Protein AF-A0A644Z9V7-F1 (afdb_monomer_lite)

Organism: NCBI:txid1076179

InterPro domains:
  IPR002549 Transmembrane protein TqsA-like [PF01594] (2-97)
  IPR002549 T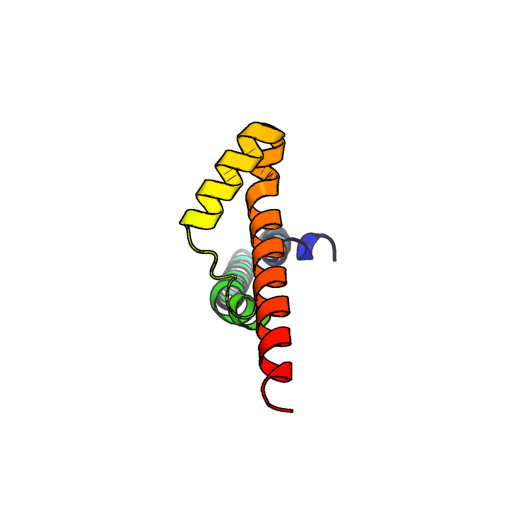ransmembrane protein TqsA-like [PTHR21716] (2-102)

Foldseek 3Di:
DVQVVPVLRVLVVVLVVVLVVLVVVPPVSSVVSNVVSVVVSVCCVPPVCCVVVPDPLPDDVVQLVVLLVVLCVPPNPVRNVCSVVVSSVVVVVVVVVVVVVVVVVPD

Structure (mmCIF, N/CA/C/O backbone):
data_AF-A0A644Z9V7-F1
#
_entry.id   AF-A0A644Z9V7-F1
#
loop_
_atom_site.group_PDB
_atom_site.id
_atom_site.type_symbol
_atom_site.label_atom_id
_atom_site.label_alt_id
_atom_site.label_comp_id
_atom_site.label_asym_id
_atom_site.label_entity_id
_atom_site.label_seq_id
_atom_site.pdbx_PDB_ins_code
_atom_site.Cartn_x
_atom_site.Cartn_y
_atom_site.Cartn_z
_atom_site.occupancy
_atom_site.B_iso_or_equiv
_atom_site.auth_seq_id
_atom_site.auth_comp_id
_atom_site.auth_asym_id
_atom_site.auth_atom_id
_atom_site.pdbx_PDB_model_num
ATOM 1 N N . MET A 1 1 ? -1.297 -13.389 5.110 1.00 49.22 1 MET A N 1
ATOM 2 C CA . MET A 1 1 ? -0.782 -13.932 3.839 1.00 49.22 1 MET A CA 1
ATOM 3 C C . MET A 1 1 ? -1.414 -13.312 2.595 1.00 49.22 1 MET A C 1
ATOM 5 O O . MET A 1 1 ? -0.677 -12.680 1.859 1.00 49.22 1 MET A O 1
ATOM 9 N N . ILE A 1 2 ? -2.730 -13.387 2.333 1.00 42.28 2 ILE A N 1
ATOM 10 C CA . ILE A 1 2 ? -3.289 -12.809 1.079 1.00 42.28 2 ILE A CA 1
ATOM 11 C C . ILE A 1 2 ? -3.389 -11.263 1.118 1.00 42.28 2 ILE A C 1
ATOM 13 O O . ILE A 1 2 ? -3.177 -10.601 0.108 1.00 42.28 2 ILE A O 1
ATOM 17 N N . ALA A 1 3 ? -3.621 -10.664 2.294 1.00 46.19 3 ALA A N 1
ATOM 18 C CA . ALA A 1 3 ? -3.696 -9.202 2.461 1.00 46.19 3 ALA A CA 1
ATOM 19 C C . ALA A 1 3 ? -2.328 -8.485 2.514 1.00 46.19 3 ALA A C 1
ATOM 21 O O . ALA A 1 3 ? -2.282 -7.260 2.517 1.00 46.19 3 ALA A O 1
ATOM 22 N N . GLU A 1 4 ? -1.216 -9.226 2.544 1.00 48.66 4 GLU A N 1
ATOM 23 C CA . GLU A 1 4 ? 0.146 -8.661 2.571 1.00 48.66 4 GLU A CA 1
ATOM 24 C C . GLU A 1 4 ? 0.676 -8.322 1.172 1.00 48.66 4 GLU A C 1
ATOM 26 O O . GLU A 1 4 ? 1.693 -7.648 1.042 1.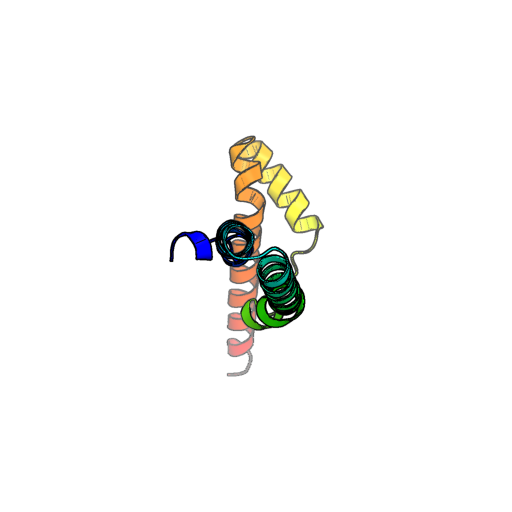00 48.66 4 GLU A O 1
ATOM 31 N N . VAL A 1 5 ? -0.031 -8.742 0.115 1.00 49.94 5 VAL A N 1
ATOM 32 C CA . VAL A 1 5 ? 0.325 -8.435 -1.281 1.00 49.94 5 VAL A CA 1
ATOM 33 C C . VAL A 1 5 ? 0.191 -6.933 -1.576 1.00 49.94 5 VAL A C 1
ATOM 35 O O . VAL A 1 5 ? 0.855 -6.412 -2.469 1.00 49.94 5 VAL A O 1
ATOM 38 N N . VAL A 1 6 ? -0.609 -6.214 -0.783 1.00 56.41 6 VAL A N 1
ATOM 39 C CA . VAL A 1 6 ? -0.674 -4.751 -0.788 1.00 56.41 6 VAL A CA 1
ATOM 40 C C . VAL A 1 6 ? -0.409 -4.278 0.643 1.00 56.41 6 VAL A C 1
ATOM 42 O O . VAL A 1 6 ? -1.302 -4.384 1.482 1.00 56.41 6 VAL A O 1
ATOM 45 N N . PRO A 1 7 ? 0.789 -3.752 0.950 1.00 55.12 7 PRO A N 1
ATOM 46 C CA . PRO A 1 7 ? 1.207 -3.463 2.323 1.00 55.12 7 PRO A CA 1
ATOM 47 C C . PRO A 1 7 ? 0.262 -2.555 3.121 1.00 55.12 7 PRO A C 1
ATOM 49 O O . PRO A 1 7 ? 0.180 -2.643 4.337 1.00 55.12 7 PRO A O 1
ATOM 52 N N . VAL A 1 8 ? -0.505 -1.720 2.424 1.00 59.38 8 VAL A N 1
ATOM 53 C CA . VAL A 1 8 ? -1.474 -0.787 3.012 1.00 59.38 8 VAL A CA 1
ATOM 54 C C . VAL A 1 8 ? -2.776 -1.476 3.449 1.00 59.38 8 VAL A C 1
ATOM 56 O O . VAL A 1 8 ? -3.471 -1.002 4.345 1.00 59.38 8 VAL A O 1
ATOM 59 N N . VAL A 1 9 ? -3.126 -2.606 2.832 1.00 62.38 9 VAL A N 1
ATOM 60 C CA . VAL A 1 9 ? -4.432 -3.256 3.014 1.00 62.38 9 VAL A CA 1
ATOM 61 C C . VAL A 1 9 ? -4.453 -4.119 4.275 1.00 62.38 9 VAL A C 1
ATOM 63 O O . VAL A 1 9 ? -5.469 -4.156 4.966 1.00 62.38 9 VAL A O 1
ATOM 66 N N . GLY A 1 10 ? -3.333 -4.754 4.628 1.00 67.88 10 GLY A N 1
ATOM 67 C CA . GLY A 1 10 ? -3.216 -5.602 5.819 1.00 67.88 10 GLY A CA 1
ATOM 68 C C . GLY A 1 10 ? -3.642 -4.909 7.123 1.00 67.88 10 GLY A C 1
ATOM 69 O O . GLY A 1 10 ? -4.569 -5.394 7.775 1.00 67.88 10 GLY A O 1
ATOM 70 N N . PRO A 1 11 ? -3.044 -3.762 7.497 1.00 73.00 11 PRO A N 1
ATOM 71 C CA . PRO A 1 11 ? -3.380 -3.076 8.744 1.00 73.00 11 PRO A CA 1
ATOM 72 C C . PRO A 1 11 ? -4.841 -2.613 8.810 1.00 73.00 11 PRO A C 1
ATOM 74 O O . PRO A 1 11 ? -5.486 -2.752 9.847 1.00 73.00 11 PRO A O 1
ATOM 77 N N . ILE A 1 12 ? -5.389 -2.105 7.701 1.00 77.31 12 ILE A N 1
ATOM 78 C CA . ILE A 1 12 ? -6.759 -1.568 7.645 1.00 77.31 12 ILE A CA 1
ATOM 79 C C . ILE A 1 12 ? -7.792 -2.695 7.758 1.00 77.31 12 ILE A C 1
ATOM 81 O O . ILE A 1 12 ? -8.750 -2.583 8.525 1.00 77.31 12 ILE A O 1
ATOM 85 N N . VAL A 1 13 ? -7.585 -3.802 7.038 1.00 80.94 13 VAL A N 1
ATOM 86 C CA . VAL A 1 13 ? -8.503 -4.953 7.038 1.00 80.94 13 VAL A CA 1
ATOM 87 C C . VAL A 1 13 ? -8.576 -5.626 8.407 1.00 80.94 13 VAL A C 1
ATOM 89 O O . VAL A 1 13 ? -9.614 -6.183 8.746 1.00 80.94 13 VAL A O 1
ATOM 92 N N . VAL A 1 14 ? -7.516 -5.551 9.215 1.00 81.12 14 VAL A N 1
ATOM 93 C CA . VAL A 1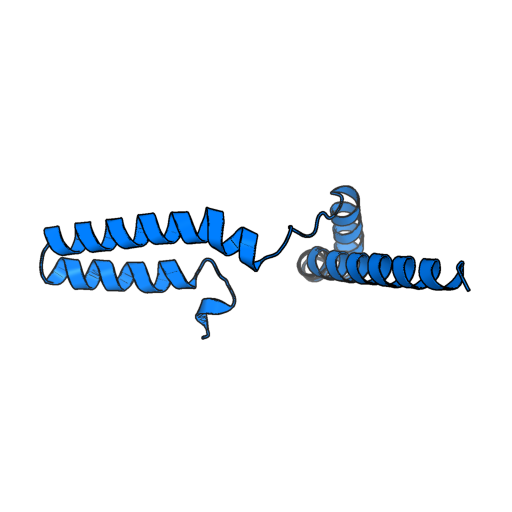 14 ? -7.515 -6.071 10.590 1.00 81.12 14 VAL A CA 1
ATOM 94 C C . VAL A 1 14 ? -8.091 -5.050 11.579 1.00 81.12 14 VAL A C 1
ATOM 96 O O . VAL A 1 14 ? -8.871 -5.423 12.455 1.00 81.12 14 VAL A O 1
ATOM 99 N N . ALA A 1 15 ? -7.761 -3.764 11.427 1.00 85.38 15 ALA A N 1
ATOM 100 C CA . ALA A 1 15 ? -8.207 -2.710 12.337 1.00 85.38 15 ALA A CA 1
ATOM 101 C C . ALA A 1 15 ? -9.735 -2.546 12.354 1.00 85.38 15 ALA A C 1
ATOM 103 O O . ALA A 1 15 ? -10.330 -2.454 13.425 1.00 85.38 15 ALA A O 1
ATOM 104 N N . VAL A 1 16 ? -10.383 -2.553 11.184 1.00 87.69 16 VAL A N 1
ATOM 105 C CA . VAL A 1 16 ? -11.833 -2.319 11.054 1.00 87.69 16 VAL A CA 1
ATOM 106 C C . VAL A 1 16 ? -12.681 -3.337 11.839 1.00 87.69 16 VAL A C 1
ATOM 108 O O . VAL A 1 16 ? -13.442 -2.908 12.709 1.00 87.69 16 VAL A O 1
ATOM 111 N N . PRO A 1 17 ? -12.575 -4.662 11.610 1.00 88.94 17 PRO A N 1
ATOM 112 C CA . PRO A 1 17 ? -13.356 -5.638 12.366 1.00 88.94 17 PRO A CA 1
ATOM 113 C C . PRO A 1 17 ? -12.954 -5.687 13.844 1.00 88.94 17 PRO A C 1
ATOM 115 O O . PRO A 1 17 ? -13.824 -5.877 14.690 1.00 88.94 17 PRO A O 1
ATOM 118 N N . ALA A 1 18 ? -11.677 -5.464 14.184 1.00 86.25 18 ALA A N 1
ATOM 119 C CA . ALA A 1 18 ? -11.216 -5.447 15.573 1.00 86.25 18 ALA A CA 1
ATOM 120 C C . ALA A 1 18 ? -11.827 -4.287 16.378 1.00 86.25 18 ALA A C 1
ATOM 122 O O . ALA A 1 18 ? -12.282 -4.486 17.505 1.00 86.25 18 ALA A O 1
ATOM 123 N N . THR A 1 19 ? -11.889 -3.085 15.800 1.00 88.94 19 THR A N 1
ATOM 124 C CA . THR A 1 19 ? -12.561 -1.938 16.426 1.00 88.94 19 THR A CA 1
ATOM 125 C C . THR A 1 19 ? -14.068 -2.168 16.536 1.00 88.94 19 THR A C 1
ATOM 127 O O . THR A 1 19 ? -14.653 -1.823 17.560 1.00 88.94 19 THR A O 1
ATOM 130 N N . PHE A 1 20 ? -14.694 -2.786 15.529 1.00 91.06 20 PHE A N 1
ATOM 131 C CA . PHE A 1 20 ? -16.130 -3.084 15.548 1.00 91.06 20 PHE A CA 1
ATOM 132 C C . PHE A 1 20 ? -16.498 -4.117 16.625 1.00 91.06 20 PHE A C 1
ATOM 134 O O . PHE A 1 20 ? -17.465 -3.929 17.358 1.00 91.06 20 PHE A O 1
ATOM 141 N N . LEU A 1 21 ? -15.687 -5.168 16.776 1.00 91.12 21 LEU A N 1
ATOM 142 C CA . LEU A 1 21 ? -15.824 -6.161 17.846 1.00 91.12 21 LEU A CA 1
ATOM 143 C C . LEU A 1 21 ? -15.661 -5.526 19.228 1.00 91.12 21 LEU A C 1
ATOM 145 O O . LEU A 1 21 ? -16.486 -5.743 20.107 1.00 91.12 21 LEU A O 1
ATOM 149 N N . ALA A 1 22 ? -14.648 -4.683 19.417 1.00 90.25 22 ALA A N 1
ATOM 150 C CA . ALA A 1 22 ? -14.438 -4.017 20.698 1.00 90.25 22 ALA A CA 1
ATOM 151 C C . ALA A 1 22 ? -15.518 -2.988 21.041 1.00 90.25 22 ALA A C 1
ATOM 153 O O . ALA A 1 22 ? -15.755 -2.726 22.218 1.00 90.25 22 ALA A O 1
ATOM 154 N N . TYR A 1 23 ? -16.190 -2.427 20.033 1.00 91.56 23 TYR A N 1
ATOM 155 C CA . TYR A 1 23 ? -17.354 -1.571 20.243 1.00 91.56 23 TYR A CA 1
ATOM 156 C C . TYR A 1 23 ? -18.541 -2.344 20.817 1.00 91.56 23 TYR A C 1
ATOM 158 O O . TYR A 1 23 ? -19.274 -1.786 21.630 1.00 91.56 23 TYR A O 1
ATOM 166 N N . ALA A 1 24 ? -18.693 -3.622 20.454 1.00 91.62 24 ALA A N 1
ATOM 167 C CA . ALA A 1 24 ? -19.735 -4.479 21.009 1.00 91.62 24 ALA A CA 1
ATOM 168 C C . ALA A 1 24 ? -19.542 -4.753 22.514 1.00 91.62 24 ALA A C 1
ATOM 170 O O . ALA A 1 24 ? -20.535 -4.853 23.229 1.00 91.62 24 ALA A O 1
ATOM 171 N N . ASP A 1 25 ? -18.297 -4.813 23.003 1.00 90.69 25 ASP A N 1
ATOM 172 C CA . ASP A 1 25 ? -17.999 -4.972 24.436 1.00 90.69 25 ASP A CA 1
ATOM 173 C C . ASP A 1 25 ? -18.058 -3.644 25.207 1.00 90.69 25 ASP A C 1
ATOM 175 O O . ASP A 1 25 ? -18.679 -3.544 26.266 1.00 90.69 25 ASP A O 1
ATOM 179 N N . SER A 1 26 ? -17.373 -2.603 24.722 1.00 92.69 26 SER A N 1
ATOM 180 C CA . SER A 1 26 ? -17.354 -1.296 25.383 1.00 92.69 26 SER A CA 1
ATOM 181 C C . SER A 1 26 ? -16.879 -0.177 24.448 1.00 92.69 26 SER A C 1
ATOM 183 O O . SER A 1 26 ? -15.796 -0.281 23.862 1.00 92.69 26 SER A O 1
ATOM 185 N N . PRO A 1 27 ? -17.570 0.981 24.405 1.00 90.25 27 PRO A N 1
ATOM 186 C CA . PRO A 1 27 ? -17.133 2.133 23.612 1.00 90.25 27 PRO A CA 1
ATOM 187 C C . PRO A 1 27 ? -15.724 2.625 23.977 1.00 90.25 27 PRO A C 1
ATOM 189 O O . PRO A 1 27 ? -14.973 3.090 23.119 1.00 90.25 27 PRO A O 1
ATOM 192 N N . VAL A 1 28 ? -15.337 2.496 25.251 1.00 92.75 28 VAL A N 1
ATOM 193 C CA . VAL A 1 28 ? -14.012 2.906 25.742 1.00 92.75 28 VAL A CA 1
ATOM 194 C C . VAL A 1 28 ? -12.922 1.956 25.238 1.00 92.75 28 VAL A C 1
ATOM 196 O O . VAL A 1 28 ? -11.819 2.398 24.910 1.00 92.75 28 VAL A O 1
ATOM 199 N N . LEU A 1 29 ? -13.224 0.657 25.141 1.00 90.75 29 LEU A N 1
ATOM 200 C CA . LEU A 1 29 ? -12.310 -0.339 24.582 1.00 90.75 29 LEU A CA 1
ATOM 201 C C . LEU A 1 29 ? -12.118 -0.110 23.078 1.00 90.75 29 LEU A C 1
ATOM 203 O O . LEU A 1 29 ? -10.982 -0.089 22.605 1.00 90.75 29 LEU A O 1
ATOM 207 N N . ALA A 1 30 ? -13.204 0.155 22.347 1.00 91.31 30 ALA A N 1
ATOM 208 C CA . ALA A 1 30 ? -13.151 0.483 20.924 1.00 91.31 30 ALA A CA 1
ATOM 209 C C . ALA A 1 30 ? -12.258 1.694 20.638 1.00 91.31 30 ALA A C 1
ATOM 211 O O . ALA A 1 30 ? -11.426 1.643 19.733 1.00 91.31 30 ALA A O 1
ATOM 212 N N . LEU A 1 31 ? -12.376 2.753 21.447 1.00 92.44 31 LEU A N 1
ATOM 213 C CA . LEU A 1 31 ? -11.552 3.954 21.315 1.00 92.44 31 LEU A CA 1
ATOM 214 C C . LEU A 1 31 ? -10.061 3.648 21.526 1.00 92.44 31 LEU A C 1
ATOM 216 O O . LEU A 1 31 ? -9.222 4.113 20.756 1.00 92.44 31 LEU A O 1
ATOM 220 N N . LYS A 1 32 ? -9.723 2.829 22.532 1.00 92.94 32 LYS A N 1
ATOM 221 C CA . LYS A 1 32 ? -8.338 2.397 22.785 1.00 92.94 32 LYS A CA 1
ATOM 222 C C . LYS A 1 32 ? -7.764 1.589 21.622 1.00 92.94 32 LYS A C 1
ATOM 224 O O . LYS A 1 32 ? -6.628 1.834 21.225 1.00 92.94 32 LYS A O 1
ATOM 229 N N . ILE A 1 33 ? -8.539 0.657 21.066 1.00 91.38 33 ILE A N 1
ATOM 230 C CA . ILE A 1 33 ? -8.102 -0.171 19.934 1.00 91.38 33 ILE A CA 1
ATOM 231 C C . ILE A 1 33 ? -7.952 0.668 18.664 1.00 91.38 33 ILE A C 1
ATOM 233 O O . ILE A 1 33 ? -6.942 0.548 17.975 1.00 91.38 33 ILE A O 1
ATOM 237 N N . ALA A 1 34 ? -8.907 1.554 18.378 1.00 90.56 34 ALA A N 1
ATOM 238 C CA . ALA A 1 34 ? -8.824 2.469 17.244 1.00 90.56 34 ALA A CA 1
ATOM 239 C C . ALA A 1 34 ? -7.579 3.365 17.334 1.00 90.56 34 ALA A C 1
ATOM 241 O O . ALA A 1 34 ? -6.840 3.494 16.359 1.00 90.56 34 ALA A O 1
ATOM 242 N N . LEU A 1 35 ? -7.302 3.931 18.515 1.00 93.12 35 LEU A N 1
ATOM 243 C CA . LEU A 1 35 ? -6.122 4.765 18.741 1.00 93.12 35 LEU A CA 1
ATOM 244 C C . LEU A 1 35 ? -4.820 3.968 18.578 1.00 93.12 35 LEU A C 1
ATOM 246 O O . LEU A 1 35 ? -3.883 4.451 17.947 1.00 93.12 35 LEU A O 1
ATOM 250 N N . PHE A 1 36 ? -4.768 2.742 19.103 1.00 91.75 36 PHE A N 1
ATOM 251 C CA . PHE A 1 36 ? -3.619 1.853 18.939 1.00 91.75 36 PHE A CA 1
ATOM 252 C C . PHE A 1 36 ? -3.332 1.564 17.461 1.00 91.75 36 PHE A C 1
ATOM 254 O O . PHE A 1 36 ? -2.204 1.764 17.009 1.00 91.75 36 PHE A O 1
ATOM 261 N N . TYR A 1 37 ? -4.348 1.161 16.690 1.00 90.06 37 TYR A N 1
ATOM 262 C CA . TYR A 1 37 ? -4.188 0.896 15.259 1.00 90.06 37 TYR A CA 1
ATOM 263 C C . TYR A 1 37 ? -3.836 2.151 14.464 1.00 90.06 37 TYR A C 1
ATOM 265 O O . TYR A 1 37 ? -3.042 2.066 13.532 1.00 90.06 37 TYR A O 1
ATOM 273 N N . PHE A 1 38 ? -4.365 3.316 14.840 1.00 89.38 38 PHE A N 1
ATOM 274 C CA . PHE A 1 38 ? -4.012 4.585 14.207 1.00 89.38 38 PHE A CA 1
ATOM 275 C C . PHE A 1 38 ? -2.522 4.913 14.379 1.00 89.38 38 PHE A C 1
ATOM 277 O O . PHE A 1 38 ? -1.836 5.230 13.406 1.00 89.38 38 PHE A O 1
ATOM 284 N N . VAL A 1 39 ? -1.998 4.784 15.602 1.00 91.56 39 VAL A N 1
ATOM 285 C CA . VAL A 1 39 ? -0.570 5.000 15.880 1.00 91.56 39 VAL A CA 1
ATOM 286 C C . VAL A 1 39 ? 0.282 3.953 15.166 1.00 91.56 39 VAL A C 1
ATOM 288 O O . VAL A 1 39 ? 1.268 4.307 14.523 1.00 91.56 39 VAL A O 1
ATOM 291 N N . PHE A 1 40 ? -0.116 2.681 15.221 1.00 87.69 40 PHE A N 1
ATOM 292 C CA . PHE A 1 40 ? 0.570 1.601 14.516 1.00 87.69 40 PHE A CA 1
ATOM 293 C C . PHE A 1 40 ? 0.646 1.866 13.008 1.00 87.69 40 PHE A C 1
ATOM 295 O O . PHE A 1 40 ? 1.729 1.793 12.434 1.00 87.69 40 PHE A O 1
ATOM 302 N N . TYR A 1 41 ? -0.469 2.250 12.382 1.00 85.62 41 TYR A N 1
ATOM 303 C CA . TYR A 1 41 ? -0.528 2.555 10.955 1.00 85.62 41 TYR A CA 1
ATOM 304 C C . TYR A 1 41 ? 0.361 3.745 10.583 1.00 85.62 41 TYR A C 1
ATOM 306 O O . TYR A 1 41 ? 1.043 3.708 9.563 1.00 85.62 41 TYR A O 1
ATOM 314 N N . GLN A 1 42 ? 0.421 4.780 11.428 1.00 87.69 42 GLN A N 1
ATOM 315 C CA . GLN A 1 42 ? 1.326 5.906 11.201 1.00 87.69 42 GLN A CA 1
ATOM 316 C C . GLN A 1 42 ? 2.796 5.484 11.207 1.00 87.69 42 GLN A C 1
ATOM 318 O O . GLN A 1 42 ? 3.549 5.915 10.333 1.00 87.69 42 GLN A O 1
ATOM 323 N N . ILE A 1 43 ? 3.200 4.637 12.157 1.00 88.00 43 ILE A N 1
ATOM 324 C CA . ILE A 1 43 ? 4.564 4.096 12.216 1.00 88.00 43 ILE A CA 1
ATOM 325 C C . ILE A 1 43 ? 4.815 3.201 10.996 1.00 88.00 43 ILE A C 1
ATOM 327 O O . ILE A 1 43 ? 5.861 3.321 10.356 1.00 88.00 43 ILE A O 1
ATOM 331 N N . ASP A 1 44 ? 3.862 2.345 10.638 1.00 83.56 44 ASP A N 1
ATOM 332 C CA . ASP A 1 44 ? 4.004 1.436 9.506 1.00 83.56 44 ASP A CA 1
ATOM 333 C C . ASP A 1 44 ? 4.201 2.204 8.191 1.00 83.56 44 ASP A C 1
ATOM 335 O O . ASP A 1 44 ? 5.204 2.018 7.501 1.00 83.56 44 ASP A O 1
ATOM 339 N N . ALA A 1 45 ? 3.324 3.173 7.916 1.00 80.69 45 ALA A N 1
ATOM 340 C CA . ALA A 1 45 ? 3.347 3.978 6.701 1.00 80.69 45 ALA A CA 1
ATOM 341 C C . ALA A 1 45 ? 4.581 4.894 6.592 1.00 80.69 45 ALA A C 1
ATOM 343 O O . ALA A 1 45 ? 5.119 5.065 5.498 1.00 80.69 45 ALA A O 1
ATOM 344 N N . HIS A 1 46 ? 5.046 5.483 7.702 1.00 83.81 46 HIS A N 1
ATOM 345 C CA . HIS A 1 46 ? 6.122 6.485 7.673 1.00 83.81 46 HIS A CA 1
ATOM 346 C C . HIS A 1 46 ? 7.515 5.927 7.980 1.00 83.81 46 HIS A C 1
ATOM 348 O O . HIS A 1 46 ? 8.502 6.527 7.559 1.00 83.81 46 HIS A O 1
ATOM 354 N N . TYR A 1 47 ? 7.629 4.807 8.700 1.00 83.62 47 TYR A N 1
ATOM 355 C CA . TYR A 1 47 ? 8.919 4.266 9.146 1.00 83.62 47 TYR A CA 1
ATOM 356 C C . TYR A 1 47 ? 9.190 2.852 8.641 1.00 83.62 47 TYR A C 1
ATOM 358 O O . TYR A 1 47 ? 10.268 2.612 8.092 1.00 83.62 47 TYR A O 1
ATOM 366 N N . LEU A 1 48 ? 8.255 1.911 8.813 1.00 80.12 48 LEU A N 1
ATOM 367 C CA . LEU A 1 48 ? 8.496 0.519 8.415 1.00 80.12 48 LEU A CA 1
ATOM 368 C C . LEU A 1 48 ? 8.510 0.403 6.894 1.00 80.12 48 LEU A C 1
ATOM 370 O O . LEU A 1 48 ? 9.470 -0.128 6.339 1.00 80.12 48 LEU A O 1
ATOM 374 N N . MET A 1 49 ? 7.508 0.970 6.221 1.00 77.12 49 MET A N 1
ATOM 375 C CA . MET A 1 49 ? 7.391 0.959 4.766 1.00 77.12 49 MET A CA 1
ATOM 376 C C . MET A 1 49 ? 8.655 1.492 4.078 1.00 77.12 49 MET A C 1
ATOM 378 O O . MET A 1 49 ? 9.248 0.737 3.309 1.00 77.12 49 MET A O 1
ATOM 382 N N . PRO A 1 50 ? 9.169 2.704 4.370 1.00 74.69 50 PRO A N 1
ATOM 383 C CA . PRO A 1 50 ? 10.377 3.205 3.707 1.00 74.69 50 PRO A CA 1
ATOM 384 C C . PRO A 1 50 ? 11.638 2.394 4.018 1.00 74.69 50 PRO A C 1
ATOM 386 O O . PRO A 1 50 ? 12.522 2.273 3.166 1.00 74.69 50 PRO A O 1
ATOM 389 N N . LYS A 1 51 ? 11.736 1.845 5.235 1.00 77.25 51 LYS A N 1
ATOM 390 C CA . LYS A 1 51 ? 12.893 1.060 5.677 1.00 77.25 51 LYS A CA 1
ATOM 391 C C . LYS A 1 51 ? 12.926 -0.324 5.029 1.00 77.25 51 LYS A C 1
ATOM 393 O O . LYS A 1 51 ? 14.000 -0.774 4.644 1.00 77.25 51 LYS A O 1
ATOM 398 N N . ILE A 1 52 ? 11.771 -0.971 4.882 1.00 75.38 52 ILE A N 1
ATOM 399 C CA . ILE A 1 52 ? 11.629 -2.278 4.226 1.00 75.38 52 ILE A CA 1
ATOM 400 C C . ILE A 1 52 ? 11.707 -2.124 2.702 1.00 75.38 52 ILE A C 1
ATOM 402 O O . ILE A 1 52 ? 12.395 -2.893 2.038 1.00 75.38 52 ILE A O 1
ATOM 406 N N . MET A 1 53 ? 11.051 -1.104 2.140 1.00 68.62 53 MET A N 1
ATOM 407 C CA . MET A 1 53 ? 10.963 -0.872 0.690 1.00 68.62 53 MET A CA 1
ATOM 408 C C . MET A 1 53 ? 12.196 -0.180 0.091 1.00 68.62 53 MET A C 1
ATOM 410 O O . MET A 1 53 ? 12.186 0.149 -1.091 1.00 68.62 53 MET A O 1
ATOM 414 N N . GLY A 1 54 ? 13.249 0.039 0.890 1.00 58.09 54 GLY A N 1
ATOM 415 C CA . GLY A 1 54 ? 14.611 0.348 0.451 1.00 58.09 54 GLY A CA 1
ATOM 416 C C . GLY A 1 54 ? 14.719 1.320 -0.727 1.00 58.09 54 GLY A C 1
ATOM 417 O O . GLY A 1 54 ? 14.938 0.885 -1.849 1.00 58.09 54 GLY A O 1
ATOM 418 N N . LYS A 1 55 ? 14.641 2.634 -0.458 1.00 60.00 55 LYS A N 1
ATOM 419 C CA . LYS A 1 55 ? 14.841 3.738 -1.425 1.00 60.00 55 LYS A CA 1
ATOM 420 C C . LYS A 1 55 ? 14.049 3.553 -2.731 1.00 60.00 55 LYS A C 1
ATOM 422 O O . LYS A 1 55 ? 14.559 2.996 -3.700 1.00 60.00 55 LYS A O 1
ATOM 427 N N . SER A 1 56 ? 12.842 4.127 -2.763 1.00 58.62 56 SER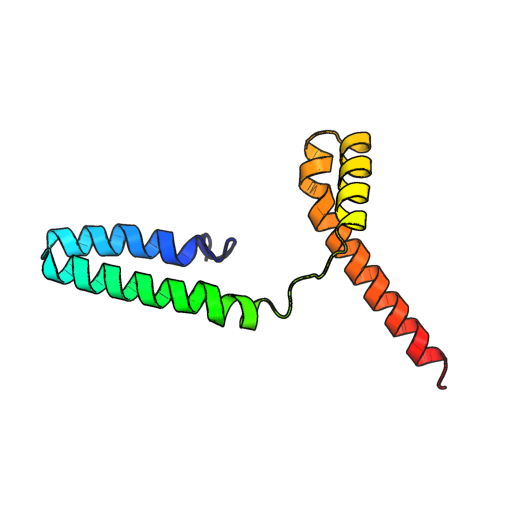 A N 1
ATOM 428 C CA . SER A 1 56 ? 11.954 4.232 -3.929 1.00 58.62 56 SER A CA 1
ATOM 429 C C . SER A 1 56 ? 12.698 4.274 -5.260 1.00 58.62 56 SER A C 1
ATOM 431 O O . SER A 1 56 ? 13.623 5.069 -5.440 1.00 58.62 56 SER A O 1
ATOM 433 N N . ILE A 1 57 ? 12.260 3.446 -6.209 1.00 59.72 57 ILE A N 1
ATOM 434 C CA . ILE A 1 57 ? 12.743 3.443 -7.588 1.00 59.72 57 ILE A CA 1
ATOM 435 C C . ILE A 1 57 ? 12.603 4.871 -8.137 1.00 59.72 57 ILE A C 1
ATOM 437 O O . ILE A 1 57 ? 11.518 5.296 -8.520 1.00 59.72 57 ILE A O 1
ATOM 441 N N . GLN A 1 58 ? 13.704 5.629 -8.164 1.00 63.44 58 GLN A N 1
ATOM 442 C CA . GLN A 1 58 ? 13.726 7.025 -8.620 1.00 63.44 58 GLN A CA 1
ATOM 443 C C . GLN A 1 58 ? 13.603 7.094 -10.149 1.00 63.44 58 GLN A C 1
ATOM 445 O O . GLN A 1 58 ? 14.556 7.440 -10.845 1.00 63.44 58 GLN A O 1
ATOM 450 N N . LEU A 1 59 ? 12.504 6.620 -10.728 1.00 70.81 59 LEU A N 1
ATOM 451 C CA . LEU A 1 59 ? 12.251 6.743 -12.162 1.00 70.81 59 LEU A CA 1
ATOM 452 C C . LEU A 1 59 ? 12.119 8.220 -12.514 1.00 70.81 59 LEU A C 1
ATOM 454 O O . LEU A 1 59 ? 11.346 8.949 -11.902 1.00 70.81 59 LEU A O 1
ATOM 458 N N . HIS A 1 60 ? 12.894 8.655 -13.505 1.00 81.62 60 HIS A N 1
ATOM 459 C CA . HIS A 1 60 ? 12.775 10.012 -14.008 1.00 81.62 60 HIS A CA 1
ATOM 460 C C . HIS A 1 60 ? 11.382 10.181 -14.648 1.00 81.62 60 HIS A C 1
ATOM 462 O O . HIS A 1 60 ? 11.014 9.329 -15.464 1.00 81.62 60 HIS A O 1
ATOM 468 N N . PRO A 1 61 ? 10.618 11.249 -14.348 1.00 83.50 61 PRO A N 1
ATOM 469 C CA . PRO A 1 61 ? 9.250 11.432 -14.852 1.00 83.50 61 PRO A CA 1
ATOM 470 C C . PRO A 1 61 ? 9.128 11.306 -16.376 1.00 83.50 61 PRO A C 1
ATOM 472 O O . PRO A 1 61 ? 8.163 10.747 -16.887 1.00 83.50 61 PRO A O 1
ATOM 475 N N . VAL A 1 62 ? 10.157 11.741 -17.108 1.00 90.06 62 VAL A N 1
ATOM 476 C CA . VAL A 1 62 ? 10.223 11.614 -18.574 1.00 90.06 62 VAL A CA 1
ATOM 477 C C . VAL A 1 62 ? 10.163 10.153 -19.035 1.00 90.06 62 VAL A C 1
ATOM 479 O O . VAL A 1 62 ? 9.447 9.851 -19.984 1.00 90.06 62 VAL A O 1
ATOM 482 N N . LEU A 1 63 ? 10.853 9.227 -18.357 1.00 87.94 63 LEU A N 1
ATOM 483 C CA . LEU A 1 63 ? 10.831 7.803 -18.722 1.00 87.94 63 LEU A CA 1
ATOM 484 C C . LEU A 1 63 ? 9.447 7.185 -18.505 1.00 87.94 63 LEU A C 1
ATOM 486 O O . LEU A 1 63 ? 9.034 6.328 -19.281 1.00 87.94 63 LEU A O 1
ATOM 490 N N . LEU A 1 64 ? 8.722 7.641 -17.480 1.00 89.12 64 LEU A N 1
ATOM 491 C CA . LEU A 1 64 ? 7.349 7.207 -17.231 1.00 89.12 64 LEU A CA 1
ATOM 492 C C . LEU A 1 64 ? 6.419 7.673 -18.351 1.00 89.12 64 LEU A C 1
ATOM 494 O O . LEU A 1 64 ? 5.690 6.857 -18.904 1.00 89.12 64 LEU A O 1
ATOM 498 N N . ILE A 1 65 ? 6.487 8.954 -18.726 1.00 92.38 65 ILE A N 1
ATOM 499 C CA . ILE A 1 65 ? 5.663 9.524 -19.801 1.00 92.38 65 ILE A CA 1
ATOM 500 C C . ILE A 1 65 ? 5.947 8.816 -21.131 1.00 92.38 65 ILE A C 1
ATOM 502 O O . ILE A 1 65 ? 5.014 8.407 -21.820 1.00 92.38 65 ILE A O 1
ATOM 506 N N . LEU A 1 66 ? 7.223 8.610 -21.471 1.00 93.12 66 LEU A N 1
ATOM 507 C CA . LEU A 1 66 ? 7.611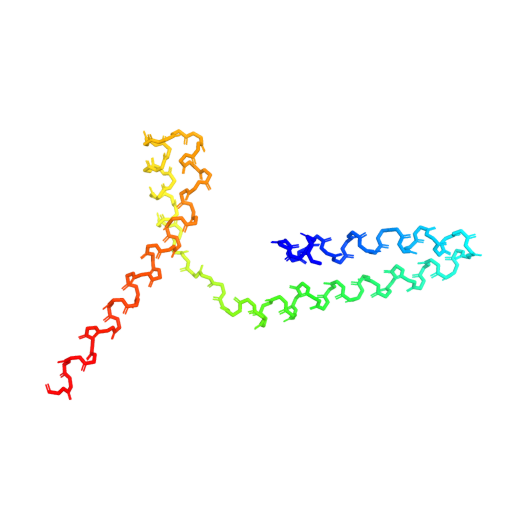 7.893 -22.687 1.00 93.12 66 LEU A CA 1
ATOM 508 C C . LEU A 1 66 ? 7.112 6.445 -22.679 1.00 93.12 66 LEU A C 1
ATOM 510 O O . LEU A 1 66 ? 6.537 5.999 -23.669 1.00 93.12 66 LEU A O 1
ATOM 514 N N . SER A 1 67 ? 7.273 5.726 -21.566 1.00 91.31 67 SER A N 1
ATOM 515 C CA . SER A 1 67 ? 6.778 4.352 -21.452 1.00 91.31 67 SER A CA 1
ATOM 516 C C . SER A 1 67 ? 5.255 4.281 -21.570 1.00 91.31 67 SER A C 1
ATOM 518 O O . SER A 1 67 ? 4.737 3.404 -22.254 1.00 91.31 67 SER A O 1
ATOM 520 N N . LEU A 1 68 ? 4.527 5.230 -20.969 1.00 94.25 68 LEU A N 1
ATOM 521 C CA . LEU A 1 68 ? 3.068 5.316 -21.070 1.00 94.25 68 LEU A CA 1
ATOM 522 C C . LEU A 1 68 ? 2.616 5.565 -22.510 1.00 94.25 68 LEU A C 1
ATOM 524 O O . LEU A 1 68 ? 1.707 4.890 -22.977 1.00 94.25 68 LEU A O 1
ATOM 528 N N . LEU A 1 69 ? 3.267 6.481 -23.230 1.00 95.31 69 LEU A N 1
ATOM 529 C CA . LEU A 1 69 ? 2.978 6.759 -24.641 1.00 95.31 69 LEU A CA 1
ATOM 530 C C . LEU A 1 69 ? 3.229 5.532 -25.526 1.00 95.31 69 LEU A C 1
ATOM 532 O O . LEU A 1 69 ? 2.396 5.186 -26.365 1.00 95.31 69 LEU A O 1
ATOM 536 N N . ILE A 1 70 ? 4.365 4.859 -25.326 1.00 94.38 70 ILE A N 1
ATOM 537 C CA . ILE A 1 70 ? 4.732 3.653 -26.077 1.00 94.38 70 ILE A CA 1
ATOM 538 C C . ILE A 1 70 ? 3.755 2.515 -25.756 1.00 94.38 70 ILE A C 1
ATOM 540 O O . ILE A 1 70 ? 3.206 1.902 -26.669 1.00 94.38 70 ILE A O 1
ATOM 544 N N . GLY A 1 71 ? 3.485 2.267 -24.473 1.00 93.88 71 GLY A N 1
ATOM 545 C CA . GLY A 1 71 ? 2.546 1.247 -24.012 1.00 93.88 71 GLY A CA 1
ATOM 546 C C . GLY A 1 71 ? 1.134 1.493 -24.534 1.00 93.88 71 GLY A C 1
ATOM 547 O O . GLY A 1 71 ? 0.534 0.591 -25.117 1.00 93.88 71 GLY A O 1
ATOM 548 N N . ALA A 1 72 ? 0.635 2.726 -24.418 1.00 94.94 72 ALA A N 1
ATOM 549 C CA . ALA A 1 72 ? -0.667 3.124 -24.943 1.00 94.94 72 ALA A CA 1
ATOM 550 C C . ALA A 1 72 ? -0.785 2.861 -26.448 1.00 94.94 72 ALA A C 1
ATOM 552 O O . ALA A 1 72 ? -1.809 2.365 -26.908 1.00 94.94 72 ALA A O 1
ATOM 553 N N . LYS A 1 73 ? 0.266 3.150 -27.222 1.00 95.50 73 LYS A N 1
ATOM 554 C CA . LYS A 1 73 ? 0.256 2.924 -28.671 1.00 95.50 73 LYS A CA 1
ATOM 555 C C . LYS A 1 73 ? 0.290 1.436 -29.042 1.00 95.50 73 LYS A C 1
ATOM 557 O O . LYS A 1 73 ? -0.315 1.060 -30.039 1.00 95.50 73 LYS A O 1
ATOM 562 N N . LEU A 1 74 ? 0.999 0.604 -28.275 1.00 94.69 74 LEU A N 1
ATOM 563 C CA . LEU A 1 74 ? 1.164 -0.825 -28.573 1.00 94.69 74 LEU A CA 1
ATOM 564 C C . LEU A 1 74 ? -0.033 -1.676 -28.127 1.00 94.69 74 LEU A C 1
ATOM 566 O O . LEU A 1 74 ? -0.485 -2.533 -28.879 1.00 94.69 74 LEU A O 1
ATOM 570 N N . PHE A 1 75 ? -0.539 -1.447 -26.912 1.00 92.62 75 PHE A N 1
ATOM 571 C CA . PHE A 1 75 ? -1.547 -2.302 -26.266 1.00 92.62 75 PHE A CA 1
ATOM 572 C C . PHE A 1 75 ? -2.742 -1.515 -25.697 1.00 92.62 75 PHE A C 1
ATOM 574 O O . PHE A 1 75 ? -3.538 -2.061 -24.929 1.00 92.62 75 PHE A O 1
ATOM 581 N N . GLY A 1 76 ? -2.879 -0.224 -26.023 1.00 92.56 76 GLY A N 1
ATOM 582 C CA . GLY A 1 76 ? -3.979 0.613 -25.542 1.00 92.56 76 GLY A CA 1
ATOM 583 C C . GLY A 1 76 ? -3.995 0.739 -24.017 1.00 92.56 76 GLY A C 1
ATOM 584 O O . GLY A 1 76 ? -2.973 0.980 -23.373 1.00 92.56 76 GLY A O 1
ATOM 585 N N . ILE A 1 77 ? -5.171 0.535 -23.425 1.00 92.62 77 ILE A N 1
ATOM 586 C CA . ILE A 1 77 ? -5.390 0.599 -21.971 1.00 92.62 77 ILE A CA 1
ATOM 587 C C . ILE A 1 77 ? -4.540 -0.422 -21.205 1.00 92.62 77 ILE A C 1
ATOM 589 O O . ILE A 1 77 ? -3.988 -0.092 -20.156 1.00 92.62 77 ILE A O 1
ATOM 593 N N . LEU A 1 78 ? -4.375 -1.638 -21.736 1.00 92.62 78 LEU A N 1
ATOM 594 C CA . LEU A 1 78 ? -3.518 -2.644 -21.101 1.00 92.62 78 LEU A CA 1
ATOM 595 C C . LEU A 1 78 ? -2.054 -2.193 -21.101 1.00 92.62 78 LEU A C 1
ATOM 597 O O . LEU A 1 78 ? -1.341 -2.378 -20.118 1.00 92.62 78 LEU A O 1
ATOM 601 N N . GLY A 1 79 ? -1.618 -1.529 -22.170 1.00 90.94 79 GLY A N 1
ATOM 602 C CA . GLY A 1 79 ? -0.275 -0.971 -22.254 1.00 90.94 79 GLY A CA 1
ATOM 603 C C . GLY A 1 79 ? -0.026 0.154 -21.254 1.00 90.94 79 GLY A C 1
ATOM 604 O O . GLY A 1 79 ? 1.056 0.216 -20.683 1.00 90.94 79 GLY A O 1
ATOM 605 N N . LEU A 1 80 ? -1.028 0.991 -20.974 1.00 92.94 80 LEU A N 1
ATOM 606 C CA . LEU A 1 80 ? -0.951 2.000 -19.910 1.00 92.94 80 LEU A CA 1
ATOM 607 C C . LEU A 1 80 ? -0.804 1.361 -18.521 1.00 92.94 80 LEU A C 1
ATOM 609 O O . LEU A 1 80 ? 0.006 1.830 -17.723 1.00 92.94 80 LEU A O 1
ATOM 613 N N . LEU A 1 81 ? -1.538 0.275 -18.249 1.00 92.00 81 LEU A N 1
ATOM 614 C CA . LEU A 1 81 ? -1.482 -0.450 -16.974 1.00 92.00 81 LEU A CA 1
ATOM 615 C C . LEU A 1 81 ? -0.082 -1.026 -16.702 1.00 92.00 81 LEU A C 1
ATOM 617 O O . LEU A 1 81 ? 0.440 -0.915 -15.593 1.00 92.00 81 LEU A O 1
ATOM 621 N N . PHE A 1 82 ? 0.546 -1.613 -17.725 1.00 92.12 82 PHE A N 1
ATOM 622 C CA . PHE A 1 82 ? 1.847 -2.273 -17.592 1.00 92.12 82 PHE A CA 1
ATOM 623 C C . PHE A 1 82 ? 3.059 -1.377 -17.909 1.00 92.12 82 PHE A C 1
ATOM 625 O O . PHE A 1 82 ? 4.188 -1.754 -17.598 1.00 92.12 82 PHE A O 1
ATOM 632 N N . ALA A 1 83 ? 2.874 -0.177 -18.465 1.00 91.25 83 ALA A N 1
ATOM 633 C CA . ALA A 1 83 ? 3.973 0.714 -18.855 1.00 91.25 83 ALA A CA 1
ATOM 634 C C . ALA A 1 83 ? 4.918 1.079 -17.697 1.00 91.25 83 ALA A C 1
ATOM 636 O O . ALA A 1 83 ? 6.138 1.119 -17.872 1.00 91.25 83 ALA A O 1
ATOM 637 N N . VAL A 1 84 ? 4.365 1.347 -16.512 1.00 88.12 84 VAL A N 1
ATOM 638 C CA . VAL A 1 84 ? 5.129 1.740 -15.318 1.00 88.12 84 VAL A CA 1
ATOM 639 C C . VAL A 1 84 ? 6.005 0.596 -14.785 1.00 88.12 84 VAL A C 1
ATOM 641 O O . VAL A 1 84 ? 7.217 0.804 -14.666 1.00 88.12 84 VAL A O 1
ATOM 644 N N . PRO A 1 85 ? 5.470 -0.609 -14.486 1.00 87.75 85 PRO A N 1
ATOM 645 C CA . PRO A 1 85 ? 6.297 -1.712 -14.001 1.00 87.75 85 PRO A CA 1
ATOM 646 C C . PRO A 1 85 ? 7.336 -2.163 -15.034 1.00 87.75 85 PRO A C 1
ATOM 648 O O . PRO A 1 85 ? 8.481 -2.411 -14.663 1.00 87.75 85 PRO A O 1
ATOM 651 N N . VAL A 1 86 ? 6.998 -2.191 -16.328 1.00 90.56 86 VAL A N 1
ATOM 652 C CA . VAL A 1 86 ? 7.966 -2.537 -17.384 1.00 90.56 86 VAL A CA 1
ATOM 653 C C . VAL A 1 86 ? 9.109 -1.518 -17.440 1.00 90.56 86 VAL A C 1
ATOM 655 O O . VAL A 1 86 ? 10.275 -1.911 -17.442 1.00 90.56 86 VAL A O 1
ATOM 658 N N . ALA A 1 87 ? 8.814 -0.213 -17.390 1.00 88.25 87 ALA A N 1
ATOM 659 C CA . ALA A 1 87 ? 9.849 0.825 -17.345 1.00 88.25 87 ALA A CA 1
ATOM 660 C C . ALA A 1 87 ? 10.752 0.704 -16.109 1.00 88.25 87 ALA A C 1
ATOM 662 O O . ALA A 1 87 ? 11.966 0.906 -16.203 1.00 88.25 87 ALA A O 1
ATOM 663 N N . ALA A 1 88 ? 10.177 0.354 -14.955 1.00 86.12 88 ALA A N 1
ATOM 664 C CA . ALA A 1 88 ? 10.929 0.112 -13.730 1.00 86.12 88 ALA A CA 1
ATOM 665 C C . ALA A 1 88 ? 11.920 -1.049 -13.896 1.00 86.12 88 ALA A C 1
ATOM 667 O O . ALA A 1 88 ? 13.103 -0.890 -13.586 1.00 86.12 88 ALA A O 1
ATOM 668 N N . VAL A 1 89 ? 11.463 -2.177 -14.445 1.00 88.31 89 VAL A N 1
ATOM 669 C CA . VAL A 1 89 ? 12.298 -3.358 -14.706 1.00 88.31 89 VAL A CA 1
ATOM 670 C C . VAL A 1 89 ? 13.407 -3.029 -15.705 1.00 88.31 89 VAL A C 1
ATOM 672 O O . VAL A 1 89 ? 14.576 -3.283 -15.417 1.00 88.31 89 VAL A O 1
ATOM 675 N N . CYS A 1 90 ? 13.084 -2.385 -16.832 1.00 87.44 90 CYS A N 1
ATOM 676 C CA . CYS A 1 90 ? 14.080 -1.965 -17.822 1.00 87.44 90 CYS A CA 1
ATOM 677 C C . CYS A 1 90 ? 15.155 -1.057 -17.212 1.00 87.44 90 CYS A C 1
ATOM 679 O O . CYS A 1 90 ? 16.344 -1.240 -17.476 1.00 87.44 90 CYS A O 1
ATOM 681 N N . LYS A 1 91 ? 14.764 -0.105 -16.357 1.00 84.38 91 LYS A N 1
ATOM 682 C CA . LYS A 1 91 ? 15.714 0.780 -15.675 1.00 84.38 91 LYS A CA 1
ATOM 683 C C . LYS A 1 91 ? 16.650 0.005 -14.744 1.00 84.38 91 LYS A C 1
ATOM 685 O O . LYS A 1 91 ? 17.846 0.295 -14.709 1.00 84.38 91 LYS A O 1
ATOM 690 N N . VAL A 1 92 ? 16.120 -0.943 -13.971 1.00 84.75 92 VAL A N 1
ATOM 691 C CA . VAL A 1 92 ? 16.925 -1.774 -13.061 1.00 84.75 92 VAL A CA 1
ATOM 692 C C . VAL A 1 92 ? 17.915 -2.625 -13.851 1.00 84.75 92 VAL A C 1
ATOM 694 O O . VAL A 1 92 ? 19.096 -2.637 -13.509 1.00 84.75 92 VAL A O 1
ATOM 697 N N . LEU A 1 93 ? 17.469 -3.251 -14.944 1.00 85.56 93 LEU A N 1
ATOM 698 C CA . LEU A 1 93 ? 18.332 -4.023 -15.838 1.00 85.56 93 LEU A CA 1
ATOM 699 C C . LEU A 1 93 ? 19.449 -3.158 -16.430 1.00 85.56 93 LEU A C 1
ATOM 701 O O . LEU A 1 93 ? 20.615 -3.528 -16.335 1.00 85.56 93 LEU A O 1
ATOM 705 N N . TYR A 1 94 ? 19.122 -1.977 -16.963 1.00 85.06 94 TYR A N 1
ATOM 706 C CA . TYR A 1 94 ? 20.123 -1.058 -17.511 1.00 85.06 94 TYR A CA 1
ATOM 707 C C . TYR A 1 94 ? 21.156 -0.643 -16.457 1.00 85.06 94 TYR A C 1
ATOM 709 O O . TYR A 1 94 ? 22.359 -0.688 -16.707 1.00 85.06 94 TYR A O 1
ATOM 717 N N . LYS A 1 95 ? 20.698 -0.286 -15.249 1.00 83.06 95 LYS A N 1
ATOM 718 C CA . LYS A 1 95 ? 21.590 0.084 -14.145 1.00 83.06 95 LYS A CA 1
ATOM 719 C C . LYS A 1 95 ? 22.524 -1.068 -13.773 1.00 83.06 95 LYS A C 1
ATOM 721 O O . LYS A 1 95 ? 23.705 -0.822 -13.543 1.00 83.06 95 LYS A O 1
ATOM 726 N N . HIS A 1 96 ? 22.007 -2.293 -13.715 1.00 82.12 96 HIS A N 1
ATOM 727 C CA . HIS A 1 96 ? 22.789 -3.471 -13.349 1.00 82.12 96 HIS A CA 1
ATOM 728 C C . HIS A 1 96 ? 23.832 -3.828 -14.418 1.00 82.12 96 HIS A C 1
ATOM 730 O O . HIS A 1 96 ? 24.993 -4.048 -14.085 1.00 82.12 96 HIS A O 1
ATOM 736 N N . LEU A 1 97 ? 23.455 -3.792 -15.700 1.00 82.88 97 LEU A N 1
ATOM 737 C CA . LEU A 1 97 ? 24.367 -4.058 -16.818 1.00 82.88 97 LEU A CA 1
ATOM 738 C C . LEU A 1 97 ? 25.473 -3.000 -16.943 1.00 82.88 97 LEU A C 1
ATOM 740 O O . LEU A 1 97 ? 26.611 -3.344 -17.245 1.00 82.88 97 LEU A O 1
ATOM 744 N N . TRP A 1 98 ? 25.163 -1.726 -16.680 1.00 77.00 98 TRP A N 1
ATOM 745 C CA . TRP A 1 98 ? 26.166 -0.658 -16.702 1.00 77.00 98 TRP A CA 1
ATOM 746 C C . TRP A 1 98 ? 27.207 -0.820 -15.587 1.00 77.00 98 TRP A C 1
ATOM 748 O O . TRP A 1 98 ? 28.401 -0.757 -15.863 1.00 77.00 98 TRP A O 1
ATOM 758 N N . HIS A 1 99 ? 26.770 -1.109 -14.353 1.00 66.44 99 HIS A N 1
ATOM 759 C CA . HIS A 1 99 ? 27.694 -1.336 -13.230 1.00 66.44 99 HIS A CA 1
ATOM 760 C C . HIS A 1 99 ? 28.566 -2.581 -13.451 1.00 66.44 99 HIS A C 1
ATOM 762 O O . HIS A 1 99 ? 29.733 -2.582 -13.079 1.00 66.44 99 HIS A O 1
ATOM 768 N N . PHE A 1 100 ? 28.048 -3.609 -14.132 1.00 63.91 100 PHE A N 1
ATOM 769 C CA . PHE A 1 100 ? 28.838 -4.783 -14.517 1.00 63.91 100 PHE A CA 1
ATOM 770 C C . PHE A 1 100 ? 29.938 -4.468 -15.551 1.00 63.91 100 PHE A C 1
ATOM 772 O O . PHE A 1 100 ? 30.921 -5.198 -15.658 1.00 63.91 100 PHE A O 1
ATOM 779 N N . SER A 1 101 ? 29.806 -3.379 -16.316 1.00 58.62 101 SER A N 1
ATOM 780 C CA . SER A 1 101 ? 30.807 -2.988 -17.313 1.00 58.62 101 SER A CA 1
ATOM 781 C C . SER A 1 101 ? 31.961 -2.154 -16.740 1.00 58.62 101 SER A C 1
ATOM 783 O O . SER A 1 101 ? 32.999 -2.066 -17.399 1.00 58.62 101 SER A O 1
ATOM 785 N N . GLU A 1 102 ? 31.820 -1.556 -15.552 1.00 55.78 102 GLU A N 1
ATOM 786 C CA . GLU A 1 102 ? 32.908 -0.810 -14.894 1.00 55.78 102 GLU A CA 1
ATOM 787 C C . GLU A 1 102 ? 33.921 -1.730 -14.193 1.00 55.78 102 GLU A C 1
ATOM 789 O O . GLU A 1 102 ? 35.113 -1.427 -14.210 1.00 55.78 102 GLU A O 1
ATOM 794 N N . ASP A 1 103 ? 33.502 -2.903 -13.705 1.00 53.31 103 ASP A N 1
ATOM 795 C CA . ASP A 1 103 ? 34.410 -3.894 -13.096 1.00 53.31 103 ASP A CA 1
ATOM 796 C C . ASP A 1 103 ? 35.411 -4.505 -14.095 1.00 53.31 103 ASP A C 1
ATOM 798 O O . ASP A 1 103 ? 36.469 -4.997 -13.710 1.00 53.31 103 ASP A O 1
ATOM 802 N N . LYS A 1 104 ? 35.132 -4.433 -15.404 1.00 51.75 104 LYS A N 1
ATOM 803 C CA . LYS A 1 104 ? 36.061 -4.893 -16.452 1.00 51.75 104 LYS A CA 1
ATOM 804 C C . LYS A 1 104 ? 37.128 -3.875 -16.857 1.00 51.75 104 LYS A C 1
ATOM 806 O O . LYS A 1 104 ? 37.969 -4.207 -17.683 1.00 51.75 104 LYS A O 1
ATOM 811 N N . LYS A 1 105 ? 37.104 -2.643 -16.336 1.00 47.56 105 LYS A N 1
ATOM 812 C CA . LYS A 1 105 ? 38.108 -1.613 -16.670 1.00 47.56 105 LYS A CA 1
ATOM 813 C C . LYS A 1 105 ? 39.260 -1.506 -15.666 1.00 47.56 105 LYS A C 1
ATOM 815 O O . LYS A 1 105 ? 40.167 -0.715 -15.906 1.00 47.56 105 LYS A O 1
ATOM 820 N N . VAL A 1 106 ? 39.232 -2.276 -14.573 1.00 53.62 106 VAL A N 1
ATOM 821 C CA . VAL A 1 106 ? 40.266 -2.268 -13.514 1.00 53.62 106 VAL A CA 1
ATOM 822 C C . VAL A 1 106 ? 40.972 -3.633 -13.373 1.00 53.62 106 VAL A C 1
ATOM 824 O O . VAL A 1 106 ? 41.657 -3.874 -12.383 1.00 53.62 106 VAL A O 1
ATOM 827 N N . GLN A 1 107 ? 40.845 -4.525 -14.363 1.00 40.97 107 GLN A N 1
ATOM 828 C CA . GLN A 1 107 ? 41.724 -5.694 -14.517 1.00 40.97 107 GLN A CA 1
ATOM 829 C C . GLN A 1 107 ? 42.475 -5.622 -15.839 1.00 40.97 107 GLN A C 1
ATOM 831 O O . GLN A 1 107 ? 41.808 -5.382 -16.871 1.00 40.97 107 GLN A O 1
#

Radius of gyration: 21.6 Å; chains: 1; bounding box: 62×26×54 Å

Secondary structure (DSSP, 8-state):
-GGGGSTTHHHHHHHHHHHHHHHHH-HHHHHHHHHHHHHHHHHIIIIIHHHHTTS-----HHHHHHHHHHHHHHHHHHHHHHHHHHHHHHHHHHHH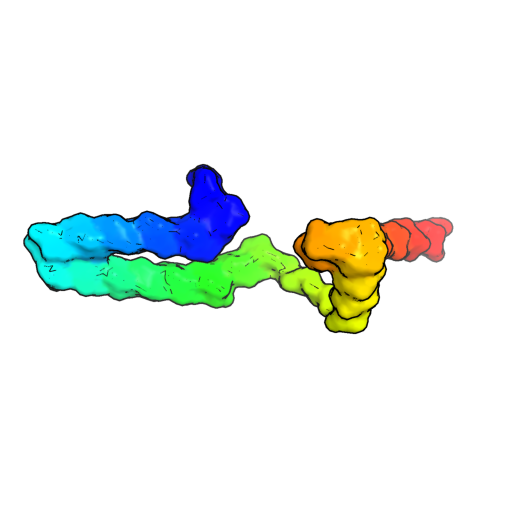HHHHHHGGG--

Sequence (107 aa):
MIAEVVPVVGPIVVAVPATFLAYADSPVLALKIALFYFVFYQIDAHYLMPKIMGKSIQLHPVLLILSLLIGAKLFGILGLLFAVPVAAVCKVLYKHLWHFSEDKKVQ

pLDDT: mean 80.32, std 14.78, range [40.97, 95.5]